Protein AF-A0A661R6X8-F1 (afdb_monomer)

Radius of gyration: 12.61 Å; Cα contacts (8 Å, |Δi|>4): 188; chains: 1; bounding box: 24×41×26 Å

pLDDT: mean 88.08, std 9.83, range [43.03, 95.69]

Secondary structure (DSSP, 8-state):
--S---EEEPSEEEEEE-SSSS-EEHHHHHTTTGGGEEEEEEEETTEEEEE-TTSTTTTHHHHHHHT-EE--EE-TT-EEEEEESSSEEE-

Nearest PDB structures (foldseek):
  8yp3-assembly3_C  TM=2.952E-01  e=4.442E-01  Spodoptera frugiperda
  1jv3-assembly1_A  TM=2.828E-01  e=4.174E-01  Homo sapiens
  1jvd-assembly1_A  TM=2.801E-01  e=6.061E-01  Homo sapiens
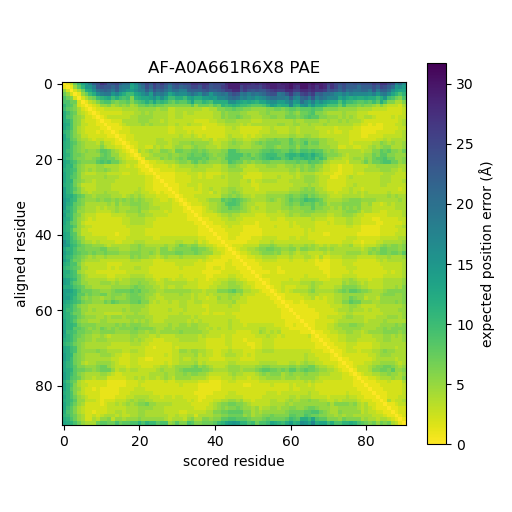  1jv3-assembly1_B  TM=2.834E-01  e=6.450E-01  Homo sapiens
  1jvd-assembly1_B  TM=2.840E-01  e=6.061E-01  Homo sapiens

Mean predicted aligned error: 4.86 Å

Solvent-accessible surface area (backbone atoms only — not comparable to full-atom values): 5107 Å² total; per-residue (Å²): 128,86,90,67,61,59,44,83,38,52,59,37,81,33,82,46,59,57,75,47,94,51,72,42,45,47,66,71,41,32,64,94,38,39,94,40,36,60,36,36,40,33,80,51,97,94,40,52,20,33,25,22,68,84,39,99,69,37,27,42,69,60,17,60,78,71,70,40,37,63,43,56,68,47,51,47,87,44,68,36,38,38,32,22,77,41,70,48,68,36,95

Foldseek 3Di:
DPPDQKDKDFAFKDKDFGPDQAKDFPCLQCVVPLVFWQKKWFDDPNFIAIAGSVDPVRCCVVCVVVVGHHRTMGHHPGIMMIHTNGIDMTD

Sequence (91 aa):
PPADASCLLIKGWNLTGLKVNQVKPVSELITNNQDQIISLWKWVNGKWSVYLPGEDDGGAAYSESKGFTVLENINPGEGFWVNATQQTTLD

Structure (mmCIF, N/CA/C/O backbone):
data_AF-A0A661R6X8-F1
#
_entry.id   AF-A0A661R6X8-F1
#
loop_
_atom_site.group_PDB
_atom_site.id
_atom_site.type_symbol
_atom_site.label_atom_id
_atom_site.label_alt_id
_atom_site.label_comp_id
_atom_site.label_asym_id
_atom_site.label_entity_id
_atom_site.label_seq_id
_atom_site.pdbx_PDB_ins_code
_atom_site.Cartn_x
_atom_site.Cartn_y
_atom_site.Cartn_z
_atom_site.occupancy
_atom_site.B_iso_or_equiv
_atom_site.auth_seq_id
_atom_site.auth_comp_id
_atom_site.a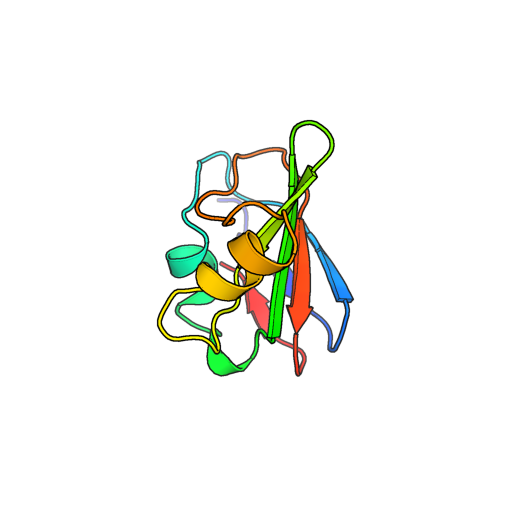uth_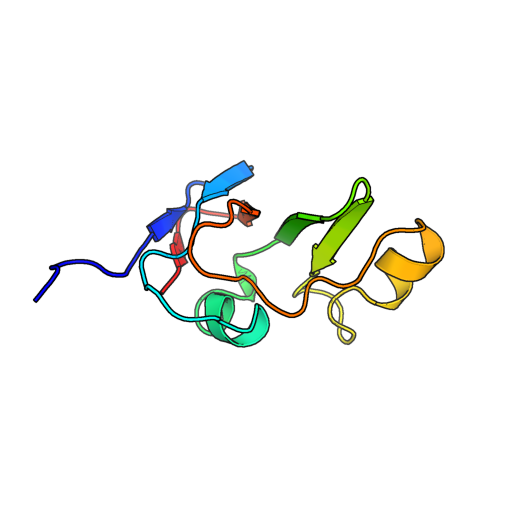asym_id
_atom_site.auth_atom_id
_atom_site.pdbx_PDB_model_num
ATOM 1 N N . PRO A 1 1 ? -5.025 28.277 -9.584 1.00 43.03 1 PRO A N 1
ATOM 2 C CA . PRO A 1 1 ? -4.740 27.078 -8.757 1.00 43.03 1 PRO A CA 1
ATOM 3 C C . PRO A 1 1 ? -5.695 25.929 -9.122 1.00 43.03 1 PRO A C 1
ATOM 5 O O . PRO A 1 1 ? -6.891 26.192 -9.225 1.00 43.03 1 PRO A O 1
ATOM 8 N N . PRO A 1 2 ? -5.224 24.692 -9.369 1.00 45.31 2 PRO A N 1
ATOM 9 C CA . PRO A 1 2 ? -6.147 23.567 -9.467 1.00 45.31 2 PRO A CA 1
ATOM 10 C C . PRO A 1 2 ? -6.809 23.390 -8.096 1.00 45.31 2 PRO A C 1
ATOM 12 O O . PRO A 1 2 ? -6.123 23.387 -7.078 1.00 45.31 2 PRO A O 1
ATOM 15 N N . ALA A 1 3 ? -8.139 23.353 -8.081 1.00 53.94 3 ALA A N 1
ATOM 16 C CA . ALA A 1 3 ? -8.947 23.555 -6.880 1.00 53.94 3 ALA A CA 1
ATOM 17 C C . ALA A 1 3 ? -9.040 22.334 -5.945 1.00 53.94 3 ALA A C 1
ATOM 19 O O . ALA A 1 3 ? -9.596 22.473 -4.868 1.00 53.94 3 ALA A O 1
ATOM 20 N N . ASP A 1 4 ? -8.486 21.175 -6.313 1.00 57.41 4 ASP A N 1
ATOM 21 C CA . ASP A 1 4 ? -8.478 19.990 -5.448 1.00 57.41 4 ASP A CA 1
ATOM 22 C C . ASP A 1 4 ? -7.354 19.027 -5.853 1.00 57.41 4 ASP A C 1
ATOM 24 O O . ASP A 1 4 ? -7.461 18.289 -6.839 1.00 57.41 4 ASP A O 1
ATOM 28 N N . ALA A 1 5 ? -6.255 19.044 -5.095 1.00 64.12 5 ALA A N 1
ATOM 29 C CA . ALA A 1 5 ? -5.225 18.004 -5.163 1.00 64.12 5 ALA A CA 1
ATOM 30 C C . ALA A 1 5 ? -5.678 16.700 -4.479 1.00 64.12 5 ALA A C 1
ATOM 32 O O . ALA A 1 5 ? -5.042 15.667 -4.667 1.00 64.12 5 ALA A O 1
ATOM 33 N N . SER A 1 6 ? -6.808 16.736 -3.764 1.00 70.88 6 SER A N 1
ATOM 34 C CA . SER A 1 6 ? -7.326 15.612 -2.999 1.00 70.88 6 SER A CA 1
ATOM 35 C C . SER A 1 6 ? -8.011 14.565 -3.893 1.00 70.88 6 SER A C 1
ATOM 37 O O . SER A 1 6 ? -8.712 14.895 -4.860 1.00 70.88 6 SER A O 1
ATOM 39 N N . CYS A 1 7 ? -7.818 13.276 -3.619 1.00 79.31 7 CYS A N 1
ATOM 40 C CA . CYS A 1 7 ? -8.541 12.181 -4.266 1.00 79.31 7 CYS A CA 1
ATOM 41 C C . CYS A 1 7 ? -9.482 11.499 -3.272 1.00 79.31 7 CYS A C 1
ATOM 43 O O . CYS A 1 7 ? -9.035 11.001 -2.243 1.00 79.31 7 CYS A O 1
ATOM 45 N N . LEU A 1 8 ? -10.777 11.453 -3.597 1.00 88.06 8 LEU A N 1
ATOM 46 C CA . LEU A 1 8 ? -11.763 10.740 -2.793 1.00 88.06 8 LEU A CA 1
ATOM 47 C C . LEU A 1 8 ? -11.581 9.229 -2.961 1.00 88.06 8 LEU A C 1
ATOM 49 O O . LEU A 1 8 ? -11.661 8.706 -4.072 1.00 88.06 8 LEU A O 1
ATOM 53 N N . LEU A 1 9 ? -11.404 8.538 -1.844 1.00 90.12 9 LEU A N 1
ATOM 54 C CA . LEU A 1 9 ? -11.449 7.090 -1.743 1.00 90.12 9 LEU A CA 1
ATOM 55 C C . LEU A 1 9 ? -12.781 6.676 -1.128 1.00 90.12 9 LEU A C 1
ATOM 57 O O . LEU A 1 9 ? -13.199 7.230 -0.112 1.00 90.12 9 LEU A O 1
ATOM 61 N N . ILE A 1 10 ? -13.433 5.677 -1.710 1.00 92.38 10 ILE A N 1
ATOM 62 C CA . ILE A 1 10 ? -14.572 4.994 -1.093 1.00 92.38 10 ILE A CA 1
ATOM 63 C C . ILE A 1 10 ? -14.093 3.796 -0.267 1.00 92.38 10 ILE A C 1
ATOM 65 O O . ILE A 1 10 ? -12.960 3.341 -0.399 1.00 92.38 10 ILE A O 1
ATOM 69 N N . LYS A 1 11 ? -14.972 3.242 0.569 1.00 93.88 11 LYS A N 1
ATOM 70 C CA . LYS A 1 11 ? -14.686 1.984 1.268 1.00 93.88 11 LYS A CA 1
ATOM 71 C C . LYS A 1 11 ? -14.379 0.862 0.263 1.00 93.88 11 LYS A C 1
ATOM 73 O O . LYS A 1 11 ? -15.161 0.631 -0.657 1.00 93.88 11 LYS A O 1
ATOM 78 N N . GLY A 1 12 ? -13.300 0.120 0.501 1.00 94.56 12 GLY A N 1
ATOM 79 C CA . GLY A 1 12 ? -12.830 -0.973 -0.348 1.00 94.56 12 GLY A CA 1
ATOM 80 C C . GLY A 1 12 ? -11.760 -0.532 -1.345 1.00 94.56 12 GLY A C 1
ATOM 81 O O . GLY A 1 12 ? -10.950 0.349 -1.059 1.00 94.56 12 GLY A O 1
ATOM 82 N N . TRP A 1 13 ? -11.737 -1.179 -2.511 1.00 94.94 13 TRP A N 1
ATOM 83 C CA . TRP A 1 13 ? -10.714 -0.972 -3.535 1.00 94.94 13 TRP A CA 1
ATOM 84 C C . TRP A 1 13 ? -10.993 0.246 -4.411 1.00 94.94 13 TRP A C 1
ATOM 86 O O . TRP A 1 13 ? -12.052 0.357 -5.026 1.00 94.94 13 TRP A O 1
ATOM 96 N N . ASN A 1 14 ? -9.990 1.109 -4.532 1.00 93.56 14 ASN A N 1
ATOM 97 C CA . ASN A 1 14 ? -10.002 2.301 -5.368 1.00 93.56 14 ASN A CA 1
ATOM 98 C C . ASN A 1 14 ? -8.782 2.280 -6.283 1.00 93.56 14 ASN A C 1
ATOM 100 O O . ASN A 1 14 ? -7.669 2.074 -5.803 1.00 93.56 14 ASN A O 1
ATOM 104 N N . LEU A 1 15 ? -8.979 2.529 -7.575 1.00 92.44 15 LEU A N 1
ATOM 105 C CA . LEU A 1 15 ? -7.884 2.803 -8.501 1.00 92.44 15 LEU A CA 1
ATOM 106 C C . LEU A 1 15 ? -7.727 4.315 -8.621 1.00 92.44 15 LEU A C 1
ATOM 108 O O . LEU A 1 15 ? -8.661 5.005 -9.029 1.00 92.44 15 LEU A O 1
ATOM 112 N N . THR A 1 16 ? -6.554 4.821 -8.267 1.00 90.25 16 THR A N 1
ATOM 113 C CA . THR A 1 16 ? -6.254 6.251 -8.298 1.00 90.25 16 THR A CA 1
ATOM 114 C C . THR A 1 16 ? -4.835 6.509 -8.810 1.00 90.25 16 THR A C 1
ATOM 116 O O . THR A 1 16 ? -4.091 5.579 -9.114 1.00 90.25 16 THR A O 1
ATOM 119 N N . GLY A 1 17 ? -4.480 7.778 -8.976 1.00 88.81 17 GLY A N 1
ATOM 120 C CA . GLY A 1 17 ? -3.168 8.244 -9.404 1.00 88.81 17 GLY A CA 1
ATOM 121 C C . GLY A 1 17 ? -2.840 9.577 -8.737 1.00 88.81 17 GLY A C 1
ATOM 122 O O . GLY A 1 17 ? -3.718 10.239 -8.177 1.00 88.81 17 GLY A O 1
ATOM 123 N N . LEU A 1 18 ? -1.573 9.986 -8.794 1.00 85.88 18 LEU A N 1
ATOM 124 C CA . LEU A 1 18 ? -1.175 11.278 -8.238 1.00 85.88 18 LEU A CA 1
ATOM 125 C C . LEU A 1 18 ? -1.809 12.417 -9.040 1.00 85.88 18 LEU A C 1
ATOM 127 O O . LEU A 1 18 ? -1.654 12.502 -10.258 1.00 85.88 18 LEU A O 1
ATOM 131 N N . LYS A 1 19 ? -2.484 13.330 -8.337 1.00 82.00 19 LYS A N 1
ATOM 132 C CA . LYS A 1 19 ? -3.010 14.577 -8.918 1.00 82.00 19 LYS A CA 1
ATOM 133 C C . LYS A 1 19 ? -1.956 15.679 -9.0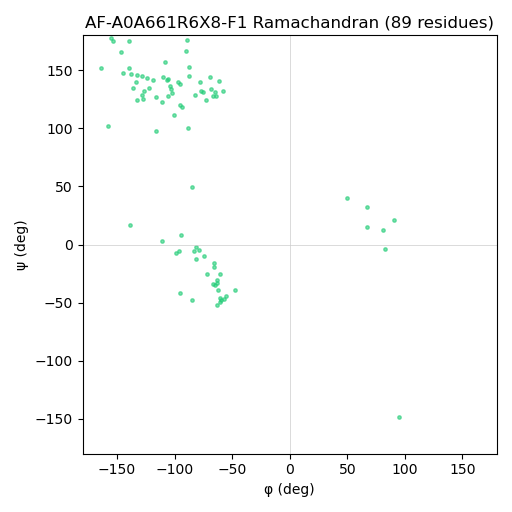35 1.00 82.00 19 LYS A C 1
ATOM 135 O O . LYS A 1 19 ? -2.235 16.757 -9.555 1.00 82.00 19 LYS A O 1
ATOM 140 N N . VAL A 1 20 ? -0.743 15.404 -8.566 1.00 80.50 20 VAL A N 1
ATOM 141 C CA . VAL A 1 20 ? 0.414 16.290 -8.659 1.00 80.50 20 VAL A CA 1
ATOM 142 C C . VAL A 1 20 ? 1.432 15.712 -9.633 1.00 80.50 20 VAL A C 1
ATOM 144 O O . VAL A 1 20 ? 1.630 14.502 -9.697 1.00 80.50 20 VAL A O 1
ATOM 147 N N . ASN A 1 21 ? 2.111 16.583 -10.379 1.00 82.88 21 ASN A N 1
ATOM 148 C CA . ASN A 1 21 ? 3.180 16.177 -11.293 1.00 82.88 21 ASN A CA 1
ATOM 149 C C . ASN A 1 21 ? 4.533 16.053 -10.564 1.00 82.88 21 ASN A C 1
ATOM 151 O O . ASN A 1 21 ? 5.517 16.674 -10.960 1.00 82.88 21 ASN A O 1
ATOM 155 N N . GLN A 1 22 ? 4.551 15.344 -9.435 1.00 85.44 22 GLN A N 1
ATOM 156 C CA . GLN A 1 22 ? 5.724 15.163 -8.576 1.00 85.44 22 GLN A CA 1
ATOM 157 C C . GLN A 1 22 ? 5.706 13.757 -7.977 1.00 85.44 22 GLN A C 1
ATOM 159 O O . GLN A 1 22 ? 4.632 13.210 -7.737 1.00 85.44 22 GLN A O 1
ATOM 164 N N . VAL A 1 23 ? 6.885 13.176 -7.752 1.00 87.44 23 VAL A N 1
ATOM 165 C CA . VAL A 1 23 ? 7.015 11.889 -7.054 1.00 87.44 23 VAL A CA 1
ATOM 166 C C . VAL A 1 23 ? 6.625 12.095 -5.594 1.00 87.44 23 VAL A C 1
ATOM 168 O O . VAL A 1 23 ? 7.076 13.061 -4.980 1.00 87.44 23 VAL A O 1
ATOM 171 N N . LYS A 1 24 ? 5.802 11.199 -5.046 1.00 88.81 24 LYS A N 1
ATOM 172 C CA . LYS A 1 24 ? 5.459 11.192 -3.620 1.00 88.81 24 LYS A CA 1
ATOM 173 C C . LYS A 1 24 ? 5.825 9.850 -2.985 1.00 88.81 24 LYS A C 1
ATOM 175 O O . LYS A 1 24 ? 5.490 8.808 -3.568 1.00 88.81 24 LYS A O 1
ATOM 180 N N . PRO A 1 25 ? 6.467 9.847 -1.805 1.00 91.12 25 PRO A N 1
ATOM 181 C CA . PRO A 1 25 ? 6.597 8.633 -1.023 1.00 91.12 25 PRO A CA 1
ATOM 182 C C . PRO A 1 25 ? 5.222 8.231 -0.478 1.00 91.12 25 PRO A C 1
ATOM 184 O O . PRO A 1 25 ? 4.382 9.069 -0.145 1.00 91.12 25 PRO A O 1
ATOM 187 N N . VAL A 1 26 ? 4.974 6.926 -0.417 1.00 89.75 26 VAL A N 1
ATOM 188 C CA . VAL A 1 26 ? 3.665 6.381 -0.037 1.00 89.75 26 VAL A CA 1
ATOM 189 C C . VAL A 1 26 ? 3.310 6.708 1.405 1.00 89.75 26 VAL A C 1
ATOM 191 O O . VAL A 1 26 ? 2.148 6.991 1.680 1.00 89.75 26 VAL A O 1
ATOM 194 N N . SER A 1 27 ? 4.300 6.74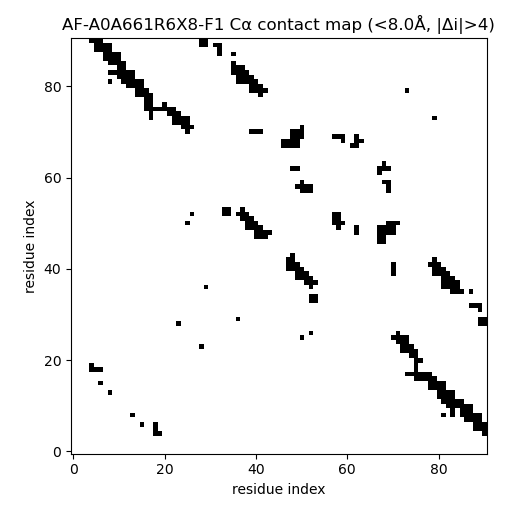0 2.295 1.00 87.31 27 SER A N 1
ATOM 195 C CA . SER A 1 27 ? 4.116 7.172 3.679 1.00 87.31 27 SER A CA 1
ATOM 196 C C . SER A 1 27 ? 3.543 8.588 3.758 1.00 87.31 27 SER A C 1
ATOM 198 O O . SER A 1 27 ? 2.549 8.786 4.443 1.00 87.31 27 SER A O 1
ATOM 200 N N . GLU A 1 28 ? 4.087 9.547 2.997 1.00 88.56 28 GLU A N 1
ATOM 201 C CA . GLU A 1 28 ? 3.582 10.929 2.977 1.00 88.56 28 GLU A CA 1
ATOM 202 C C . GLU A 1 28 ? 2.179 11.045 2.377 1.00 88.56 28 GLU A C 1
ATOM 204 O O . GLU A 1 28 ? 1.390 11.874 2.826 1.00 88.56 28 GLU A O 1
ATOM 209 N N . LEU A 1 29 ? 1.858 10.213 1.379 1.00 86.62 29 LEU A N 1
ATOM 210 C CA . LEU A 1 29 ? 0.553 10.208 0.712 1.00 86.62 29 LEU A CA 1
ATOM 211 C C . LEU A 1 29 ? -0.590 9.846 1.673 1.00 86.62 29 LEU A C 1
ATOM 213 O O . LEU A 1 29 ? -1.712 10.322 1.509 1.00 86.62 29 LEU A O 1
ATOM 217 N N . ILE A 1 30 ? -0.314 8.982 2.651 1.00 88.00 30 ILE A N 1
ATOM 218 C CA . ILE A 1 30 ? -1.327 8.448 3.565 1.00 88.00 30 ILE A CA 1
ATOM 219 C C . ILE A 1 30 ? -1.175 8.947 5.003 1.00 88.00 30 ILE A C 1
ATOM 221 O O . ILE A 1 30 ? -1.955 8.513 5.844 1.00 88.00 30 ILE A O 1
ATOM 225 N N . THR A 1 31 ? -0.223 9.837 5.309 1.00 86.25 31 THR A N 1
ATOM 226 C CA . THR A 1 31 ? 0.059 10.309 6.681 1.00 86.25 31 THR A CA 1
ATOM 227 C C . THR A 1 31 ? -1.202 10.720 7.448 1.00 86.25 31 THR A C 1
ATOM 229 O O . THR A 1 31 ? -1.334 10.419 8.630 1.00 86.25 31 THR A O 1
ATOM 232 N N . ASN A 1 32 ? -2.157 11.379 6.783 1.00 85.69 32 ASN A N 1
ATOM 233 C CA . ASN A 1 32 ? -3.386 11.875 7.413 1.00 85.69 32 ASN A CA 1
ATOM 234 C C . ASN A 1 32 ? -4.482 10.800 7.570 1.00 85.69 32 ASN A C 1
ATOM 236 O O . ASN A 1 32 ? -5.487 11.026 8.246 1.00 85.69 32 ASN A O 1
ATOM 240 N N . ASN A 1 33 ? -4.327 9.643 6.924 1.00 87.88 33 ASN A N 1
ATOM 241 C CA . ASN A 1 33 ? -5.380 8.641 6.750 1.00 87.88 33 ASN A CA 1
ATOM 242 C C . ASN A 1 33 ? -4.849 7.215 6.938 1.00 87.88 33 ASN A C 1
ATOM 244 O O . ASN A 1 33 ? -5.520 6.269 6.537 1.00 87.88 33 ASN A O 1
ATOM 248 N N . GLN A 1 34 ? -3.670 7.049 7.540 1.00 86.44 34 GLN A N 1
ATOM 249 C CA . GLN A 1 34 ? -2.958 5.776 7.633 1.00 86.44 34 GLN A CA 1
ATOM 250 C C . GLN A 1 34 ? -3.827 4.678 8.264 1.00 86.44 34 GLN A C 1
ATOM 252 O O . GLN A 1 34 ? -3.951 3.599 7.692 1.00 86.44 34 GLN A O 1
ATOM 257 N N . ASP A 1 35 ? -4.539 4.995 9.350 1.00 89.56 35 ASP A N 1
ATOM 258 C CA . ASP A 1 35 ? -5.469 4.079 10.038 1.00 89.56 35 ASP A CA 1
ATOM 259 C C . ASP A 1 35 ? -6.703 3.696 9.198 1.00 89.56 35 ASP A C 1
ATOM 261 O O . ASP A 1 35 ? -7.442 2.759 9.509 1.00 89.56 35 ASP A O 1
ATOM 265 N N . GLN A 1 36 ? -6.967 4.451 8.132 1.00 92.38 36 GLN A N 1
ATOM 266 C CA . GLN A 1 36 ? -8.093 4.254 7.224 1.00 92.38 36 GLN A CA 1
ATOM 267 C C . GLN A 1 36 ? -7.679 3.508 5.951 1.00 92.38 36 GLN A C 1
ATOM 269 O O . GLN A 1 36 ? -8.546 3.129 5.160 1.00 92.38 36 GLN A O 1
ATOM 274 N N . ILE A 1 37 ? -6.380 3.270 5.747 1.00 93.38 37 ILE A N 1
ATOM 275 C CA . ILE A 1 37 ? -5.848 2.522 4.612 1.00 93.38 37 ILE A CA 1
ATOM 276 C C . ILE A 1 37 ? -5.410 1.136 5.085 1.00 93.38 37 ILE A C 1
ATOM 278 O O . ILE A 1 37 ? -4.654 0.987 6.030 1.00 93.38 37 ILE A O 1
ATOM 282 N N . ILE A 1 38 ? -5.884 0.098 4.404 1.00 94.38 38 ILE A N 1
ATOM 283 C CA . ILE A 1 38 ? -5.515 -1.297 4.669 1.00 94.38 38 ILE A CA 1
ATOM 284 C C . ILE A 1 38 ? -4.218 -1.638 3.938 1.00 94.38 38 ILE A C 1
ATOM 286 O O . ILE A 1 38 ? -3.327 -2.273 4.489 1.00 94.38 38 ILE A O 1
ATOM 290 N N . SER A 1 39 ? -4.140 -1.276 2.656 1.00 94.38 39 SER A N 1
ATOM 291 C CA . SER A 1 39 ? -2.984 -1.577 1.810 1.00 94.38 39 SER A CA 1
ATOM 292 C C . SER A 1 39 ? -2.984 -0.735 0.540 1.00 94.38 39 SER A C 1
ATOM 294 O O . SER A 1 39 ? -4.048 -0.363 0.033 1.00 94.38 39 SER A O 1
ATOM 296 N N . LEU A 1 40 ? -1.790 -0.484 0.006 1.00 94.81 40 LEU A N 1
ATOM 297 C CA . LEU A 1 40 ? -1.583 0.130 -1.300 1.00 94.81 40 LEU A CA 1
ATOM 298 C C . LEU A 1 40 ? -0.825 -0.827 -2.209 1.00 94.81 40 LEU A C 1
ATOM 300 O O . LEU A 1 40 ? 0.093 -1.512 -1.767 1.00 94.81 40 LEU A O 1
ATOM 304 N N . TRP A 1 41 ? -1.207 -0.855 -3.481 1.00 95.69 41 TRP A N 1
ATOM 305 C CA . TRP A 1 41 ? -0.667 -1.782 -4.466 1.00 95.69 41 TRP A CA 1
ATOM 306 C C . TRP A 1 41 ? -0.368 -1.063 -5.773 1.00 95.69 41 TRP A C 1
ATOM 308 O O . TRP A 1 41 ? -1.194 -0.320 -6.297 1.00 95.69 41 TRP A O 1
ATOM 318 N N . LYS A 1 42 ? 0.797 -1.334 -6.352 1.00 94.25 42 LYS A N 1
ATOM 319 C CA . LYS A 1 42 ? 1.206 -0.809 -7.656 1.00 94.25 42 LYS A CA 1
ATOM 320 C C . LYS A 1 42 ? 1.783 -1.935 -8.494 1.00 94.25 42 LYS A C 1
ATOM 322 O O . LYS A 1 42 ? 2.511 -2.774 -7.979 1.00 94.25 42 LYS A O 1
ATOM 327 N N . TRP A 1 43 ? 1.479 -1.961 -9.784 1.00 92.38 43 TRP A N 1
ATOM 328 C CA . TRP A 1 43 ? 2.096 -2.920 -10.696 1.00 92.38 43 TRP A CA 1
ATOM 329 C C . TRP A 1 43 ? 3.326 -2.292 -11.347 1.00 92.38 43 TRP A C 1
ATOM 331 O O . TRP A 1 43 ? 3.207 -1.289 -12.048 1.00 92.38 43 TRP A O 1
ATOM 341 N N . VAL A 1 44 ? 4.504 -2.873 -11.117 1.00 88.38 44 VAL A N 1
ATOM 342 C CA . VAL A 1 44 ? 5.787 -2.355 -11.611 1.00 88.38 44 VAL A CA 1
ATOM 343 C C . VAL A 1 44 ? 6.578 -3.487 -12.240 1.00 88.38 44 VAL A C 1
ATOM 345 O O . VAL A 1 44 ? 6.844 -4.497 -11.596 1.00 88.38 44 VAL A O 1
ATOM 348 N N . ASN A 1 45 ? 6.979 -3.320 -13.503 1.00 86.25 45 ASN A N 1
ATOM 349 C CA . ASN A 1 45 ? 7.873 -4.247 -14.208 1.00 86.25 45 ASN A CA 1
ATOM 350 C C . ASN A 1 45 ? 7.458 -5.731 -14.105 1.00 86.25 45 ASN A C 1
ATOM 352 O O . ASN A 1 45 ? 8.299 -6.609 -13.932 1.00 86.25 45 ASN A O 1
ATOM 356 N N . GLY A 1 46 ? 6.154 -6.016 -14.196 1.00 88.81 46 GLY A N 1
ATOM 357 C CA . GLY A 1 46 ? 5.638 -7.389 -14.152 1.00 88.81 46 GLY A CA 1
ATOM 358 C C . GLY A 1 46 ? 5.491 -7.980 -12.746 1.00 88.81 46 GLY A C 1
ATOM 359 O O . GLY A 1 46 ? 5.303 -9.189 -12.617 1.00 88.81 46 GLY A O 1
ATOM 360 N N . LYS A 1 47 ? 5.584 -7.156 -11.697 1.00 93.19 47 LYS A N 1
ATOM 361 C CA . LYS A 1 47 ? 5.492 -7.578 -10.300 1.00 93.19 47 LYS A CA 1
ATOM 362 C C . LYS A 1 47 ? 4.652 -6.592 -9.485 1.00 93.19 47 LYS A C 1
ATOM 364 O O . LYS A 1 47 ? 4.648 -5.390 -9.744 1.00 93.19 47 LYS A O 1
ATOM 369 N N . TRP A 1 48 ? 3.930 -7.105 -8.490 1.00 94.12 48 TRP A N 1
ATOM 370 C CA . TRP A 1 48 ? 3.220 -6.262 -7.530 1.00 94.12 48 TRP A CA 1
ATOM 371 C C . TRP A 1 48 ? 4.202 -5.653 -6.532 1.00 94.12 48 TRP A C 1
ATOM 373 O O . TRP A 1 48 ? 5.011 -6.366 -5.937 1.00 94.12 48 TRP A O 1
ATOM 383 N N . SER A 1 49 ? 4.088 -4.344 -6.346 1.00 95.25 49 SER A N 1
ATOM 384 C CA . SER A 1 49 ? 4.658 -3.594 -5.238 1.00 95.25 49 SER A CA 1
ATOM 385 C C . SER A 1 49 ? 3.561 -3.295 -4.225 1.00 95.25 49 S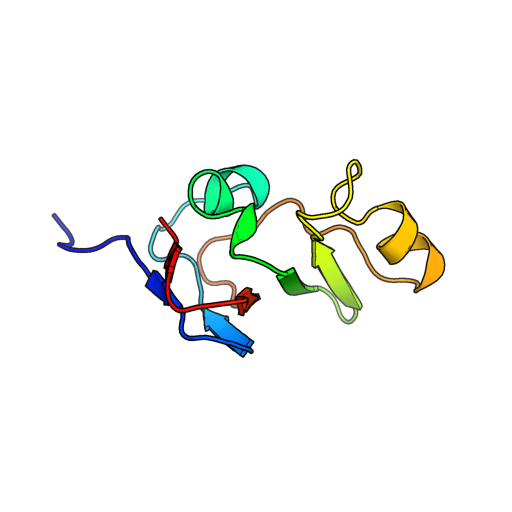ER A C 1
ATOM 387 O O . SER A 1 49 ? 2.508 -2.794 -4.623 1.00 95.25 49 SER A O 1
ATOM 389 N N . VAL A 1 50 ? 3.787 -3.574 -2.944 1.00 95.50 50 VAL A N 1
ATOM 390 C CA . VAL A 1 50 ? 2.786 -3.405 -1.883 1.00 95.50 50 VAL A CA 1
ATOM 391 C C . VAL A 1 50 ? 3.332 -2.579 -0.724 1.00 95.50 50 VAL A C 1
ATOM 393 O O . VAL A 1 50 ? 4.516 -2.653 -0.401 1.00 95.50 50 VAL A O 1
ATOM 396 N N . TYR A 1 51 ? 2.457 -1.781 -0.119 1.00 95.25 51 TYR A N 1
ATOM 397 C CA . TYR A 1 51 ? 2.705 -1.081 1.134 1.00 95.25 51 TYR A CA 1
ATOM 398 C C . TYR A 1 51 ? 1.561 -1.365 2.108 1.00 95.25 51 TYR A C 1
ATOM 400 O O . TYR A 1 51 ? 0.385 -1.213 1.754 1.00 95.25 51 TYR A O 1
ATOM 408 N N . LEU A 1 52 ? 1.907 -1.792 3.319 1.00 94.38 52 LEU A N 1
ATOM 409 C CA . LEU A 1 52 ? 0.974 -2.148 4.385 1.00 94.38 52 LEU A CA 1
ATOM 410 C C . LEU A 1 52 ? 1.167 -1.187 5.570 1.00 94.38 52 LEU A C 1
ATOM 412 O O . LEU A 1 52 ? 2.066 -1.404 6.374 1.00 94.38 52 LEU A O 1
ATOM 416 N N . PRO A 1 53 ? 0.340 -0.135 5.704 1.00 91.94 53 PRO A N 1
ATOM 417 C CA . PRO A 1 53 ? 0.479 0.855 6.778 1.00 91.94 53 PRO A CA 1
ATOM 418 C C . PRO A 1 53 ? 0.235 0.318 8.192 1.00 91.94 53 PRO A C 1
ATOM 420 O O . PRO A 1 53 ? 0.606 0.983 9.155 1.00 91.94 53 PRO A O 1
ATOM 423 N N . GLY A 1 54 ? -0.444 -0.826 8.311 1.00 88.94 54 GLY A N 1
ATOM 424 C CA . GLY A 1 54 ? -0.709 -1.488 9.589 1.00 88.94 5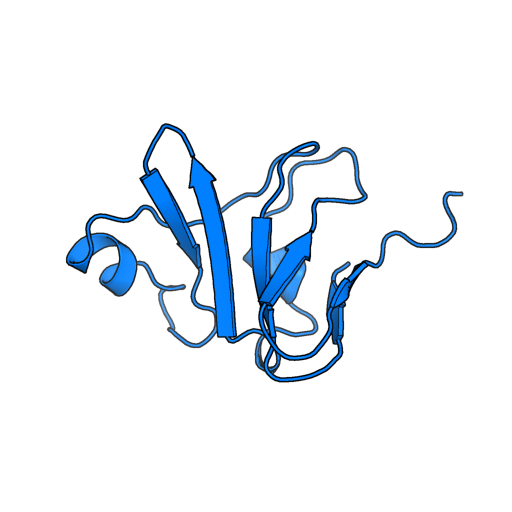4 GLY A CA 1
ATOM 425 C C . GLY A 1 54 ? 0.441 -2.365 10.088 1.00 88.94 54 GLY A C 1
ATOM 426 O O . GLY A 1 54 ? 0.347 -2.890 11.191 1.00 88.94 54 GLY A O 1
ATOM 427 N N . GLU A 1 55 ? 1.497 -2.535 9.290 1.00 89.56 55 GLU A N 1
ATOM 428 C CA . GLU A 1 55 ? 2.711 -3.255 9.672 1.00 89.56 55 GLU A CA 1
ATOM 429 C C . GLU A 1 55 ? 3.822 -2.239 9.972 1.00 89.56 55 GLU A C 1
ATOM 431 O O . GLU A 1 55 ? 4.026 -1.299 9.200 1.00 89.56 55 GLU A O 1
ATOM 436 N N . ASP A 1 56 ? 4.579 -2.443 11.054 1.00 87.69 56 ASP A N 1
ATOM 437 C CA . ASP A 1 56 ? 5.651 -1.520 11.472 1.00 87.69 56 ASP A CA 1
ATOM 438 C C . ASP A 1 56 ? 6.755 -1.356 10.407 1.00 87.69 56 ASP A C 1
ATOM 440 O O . ASP A 1 56 ? 7.433 -0.331 10.347 1.00 87.69 56 ASP A O 1
ATOM 444 N N . ASP A 1 57 ? 6.934 -2.362 9.546 1.00 90.06 57 ASP A N 1
ATOM 445 C CA . ASP A 1 57 ? 7.915 -2.377 8.458 1.00 90.06 57 ASP A CA 1
ATOM 446 C C . ASP A 1 57 ? 7.342 -1.921 7.100 1.00 90.06 57 ASP A C 1
ATOM 448 O O . ASP A 1 57 ? 7.995 -2.072 6.064 1.00 90.06 57 ASP A O 1
ATOM 452 N N . GLY A 1 58 ? 6.106 -1.406 7.074 1.00 87.75 58 GLY A N 1
ATOM 453 C CA . GLY A 1 58 ? 5.421 -0.992 5.847 1.00 87.75 58 GLY A CA 1
ATOM 454 C C . GLY A 1 58 ? 5.075 -2.147 4.899 1.00 87.75 58 GLY A C 1
ATOM 455 O O . GLY A 1 58 ? 4.760 -1.910 3.731 1.00 87.75 58 GLY A O 1
ATOM 456 N N . GLY A 1 59 ? 5.132 -3.400 5.361 1.00 91.88 59 GLY A N 1
ATOM 457 C CA . GLY A 1 59 ? 4.877 -4.599 4.566 1.00 91.88 59 GLY A CA 1
ATOM 458 C C . GLY A 1 59 ? 6.122 -5.183 3.895 1.00 91.88 59 GLY A C 1
ATOM 459 O O . GLY A 1 59 ? 5.987 -5.919 2.910 1.00 91.88 59 GLY A O 1
ATOM 460 N N . ALA A 1 60 ? 7.324 -4.879 4.391 1.00 91.94 60 ALA A N 1
ATOM 461 C CA . ALA A 1 60 ? 8.578 -5.401 3.849 1.00 91.94 60 ALA A CA 1
ATOM 462 C C . ALA A 1 60 ? 8.682 -6.930 3.972 1.00 91.94 60 ALA A C 1
ATOM 464 O O . ALA A 1 60 ? 8.855 -7.614 2.958 1.00 91.94 60 ALA A O 1
ATOM 465 N N . ALA A 1 61 ? 8.471 -7.482 5.168 1.00 93.25 61 ALA A N 1
ATOM 466 C CA . ALA A 1 61 ? 8.477 -8.924 5.414 1.00 93.25 61 ALA A CA 1
ATOM 467 C C . ALA A 1 61 ? 7.368 -9.641 4.626 1.00 93.25 61 ALA A C 1
ATOM 469 O O . ALA A 1 61 ? 7.583 -10.711 4.046 1.00 93.25 61 ALA A O 1
ATOM 470 N N . TYR A 1 62 ? 6.182 -9.026 4.535 1.00 93.00 62 TYR A N 1
ATOM 471 C CA . TYR A 1 62 ? 5.095 -9.537 3.700 1.00 93.00 62 TYR A CA 1
ATOM 472 C C . TYR A 1 62 ? 5.520 -9.612 2.229 1.00 93.00 62 TYR A C 1
ATOM 474 O O . TYR A 1 62 ? 5.353 -10.653 1.586 1.00 93.00 62 TYR A O 1
ATOM 482 N N . SER A 1 63 ? 6.115 -8.535 1.713 1.00 93.06 63 SER A N 1
ATOM 483 C CA . SER A 1 63 ? 6.569 -8.452 0.328 1.00 93.06 63 SER A CA 1
ATOM 484 C C . SER A 1 63 ? 7.621 -9.508 0.013 1.00 93.06 63 SER A C 1
ATOM 486 O O . SER A 1 63 ? 7.502 -10.207 -0.993 1.00 93.06 63 SER A O 1
ATOM 488 N N . GLU A 1 64 ? 8.609 -9.676 0.890 1.00 93.12 64 GLU A N 1
ATOM 489 C CA . GLU A 1 64 ? 9.658 -10.685 0.751 1.00 93.12 64 GLU A CA 1
ATOM 490 C C . GLU A 1 64 ? 9.070 -12.104 0.727 1.00 93.12 64 GLU A C 1
ATOM 492 O O . GLU A 1 64 ? 9.315 -12.861 -0.215 1.00 93.12 64 GLU A O 1
ATOM 497 N N . SER A 1 65 ? 8.204 -12.437 1.690 1.00 93.12 65 SER A N 1
ATOM 498 C CA . SER A 1 65 ? 7.609 -13.776 1.810 1.00 93.12 65 SER A CA 1
ATOM 499 C C . SER A 1 65 ? 6.734 -14.183 0.616 1.00 93.12 65 SER A C 1
ATOM 501 O O . SER A 1 65 ? 6.625 -15.367 0.292 1.00 93.12 65 SER A O 1
ATOM 503 N N . LYS A 1 66 ? 6.089 -13.211 -0.042 1.00 92.44 66 LYS A N 1
ATOM 504 C CA . LYS A 1 66 ? 5.205 -13.434 -1.197 1.00 92.44 66 LYS A CA 1
ATOM 505 C C . LYS A 1 66 ? 5.898 -13.238 -2.538 1.00 92.44 66 LYS A C 1
ATOM 507 O O . LYS A 1 66 ? 5.291 -13.495 -3.576 1.00 92.44 66 LYS A O 1
ATOM 512 N N . GLY A 1 67 ? 7.150 -12.786 -2.534 1.00 91.62 67 GLY A N 1
ATOM 513 C CA . GLY A 1 67 ? 7.853 -12.427 -3.754 1.00 91.62 67 GLY A CA 1
ATOM 514 C C . GLY A 1 67 ? 7.256 -11.196 -4.436 1.00 91.62 67 GLY A C 1
ATOM 515 O O . GLY A 1 67 ? 7.324 -11.117 -5.661 1.00 91.62 67 GLY A O 1
ATOM 516 N N . PHE A 1 68 ? 6.712 -10.244 -3.671 1.00 94.19 68 PHE A N 1
ATOM 517 C CA . PHE A 1 68 ? 6.362 -8.878 -4.086 1.00 94.19 68 PHE A CA 1
ATOM 518 C C . PHE A 1 68 ? 7.550 -7.925 -3.876 1.00 94.19 68 PHE A C 1
ATOM 520 O O . PHE A 1 68 ? 8.641 -8.348 -3.485 1.00 94.19 68 PHE A O 1
ATOM 527 N N . THR A 1 69 ? 7.408 -6.668 -4.283 1.00 93.62 69 THR A N 1
ATOM 528 C CA . THR A 1 69 ? 8.347 -5.593 -3.927 1.00 93.62 69 THR A CA 1
ATOM 529 C C . THR A 1 69 ? 7.690 -4.640 -2.936 1.00 93.62 69 THR A C 1
ATOM 531 O O . THR A 1 69 ? 6.467 -4.560 -2.867 1.00 93.62 69 THR A O 1
ATOM 534 N N . VAL A 1 70 ? 8.490 -3.914 -2.164 1.00 93.38 70 VAL A N 1
ATOM 535 C CA . VAL A 1 70 ? 7.961 -2.874 -1.276 1.00 93.38 70 VAL A CA 1
ATOM 536 C C . VAL A 1 70 ? 7.615 -1.646 -2.110 1.00 93.38 70 VAL A C 1
ATOM 538 O O . VAL A 1 70 ? 8.391 -1.226 -2.972 1.00 93.38 70 VAL A O 1
ATOM 541 N N . LEU A 1 71 ? 6.424 -1.092 -1.897 1.00 93.69 71 LEU A N 1
ATOM 542 C CA . LEU A 1 71 ? 5.992 0.137 -2.547 1.00 93.69 71 LEU A CA 1
ATOM 543 C C . LEU A 1 71 ? 6.420 1.345 -1.706 1.00 93.69 71 LEU A C 1
ATOM 545 O O . LEU A 1 71 ? 5.763 1.705 -0.738 1.00 93.69 71 LEU A O 1
ATOM 549 N N . GLU A 1 72 ? 7.509 1.990 -2.110 1.00 91.44 72 GLU A N 1
ATOM 550 C CA . GLU A 1 72 ? 8.030 3.171 -1.406 1.00 91.44 72 GLU A CA 1
ATOM 551 C C . GLU A 1 72 ? 7.550 4.482 -2.029 1.00 91.44 72 GLU A C 1
ATOM 553 O O . GLU A 1 72 ? 7.180 5.410 -1.319 1.00 91.44 72 GLU A O 1
ATOM 558 N N . ASN A 1 73 ? 7.538 4.554 -3.363 1.00 91.75 73 ASN A N 1
ATOM 559 C CA . ASN A 1 73 ? 7.295 5.785 -4.110 1.00 91.75 73 ASN A CA 1
ATOM 560 C C . ASN A 1 73 ? 6.268 5.576 -5.224 1.00 91.75 73 ASN A C 1
ATOM 562 O O . ASN A 1 73 ? 6.233 4.528 -5.886 1.00 91.75 73 ASN A O 1
ATOM 566 N N . ILE A 1 74 ? 5.473 6.610 -5.483 1.00 90.50 74 ILE A N 1
ATOM 567 C CA . ILE A 1 74 ? 4.567 6.693 -6.628 1.00 90.50 74 ILE A CA 1
ATOM 568 C C . ILE A 1 74 ? 5.041 7.847 -7.513 1.00 90.50 74 ILE A C 1
ATOM 570 O O . ILE A 1 74 ? 5.241 8.965 -7.037 1.00 90.50 74 ILE A O 1
ATOM 574 N N . ASN A 1 75 ? 5.249 7.568 -8.800 1.00 88.81 75 ASN A N 1
ATOM 575 C CA . ASN A 1 75 ? 5.626 8.583 -9.776 1.00 88.81 75 ASN A CA 1
ATOM 576 C C . ASN A 1 75 ? 4.373 9.246 -10.367 1.00 88.81 75 ASN A C 1
ATOM 578 O O . ASN A 1 75 ? 3.313 8.615 -10.459 1.00 88.81 75 ASN A O 1
ATOM 582 N N . PRO A 1 76 ? 4.471 10.508 -10.812 1.00 86.38 76 PRO A N 1
ATOM 583 C CA . PRO A 1 76 ? 3.372 11.147 -11.515 1.00 86.38 76 PRO A CA 1
ATOM 584 C C . PRO A 1 76 ? 3.041 10.388 -12.806 1.00 86.38 76 PRO A C 1
ATOM 586 O O . PRO A 1 76 ? 3.930 9.916 -13.513 1.00 86.38 76 PRO A O 1
ATOM 589 N N . GLY A 1 77 ? 1.748 10.266 -13.107 1.00 84.19 77 GLY A N 1
ATOM 590 C CA . GLY A 1 77 ? 1.256 9.499 -14.257 1.00 84.19 77 GLY A CA 1
ATOM 591 C C . GLY A 1 77 ? 1.118 7.989 -14.019 1.00 84.19 77 GLY A C 1
ATOM 592 O O . GLY A 1 77 ? 0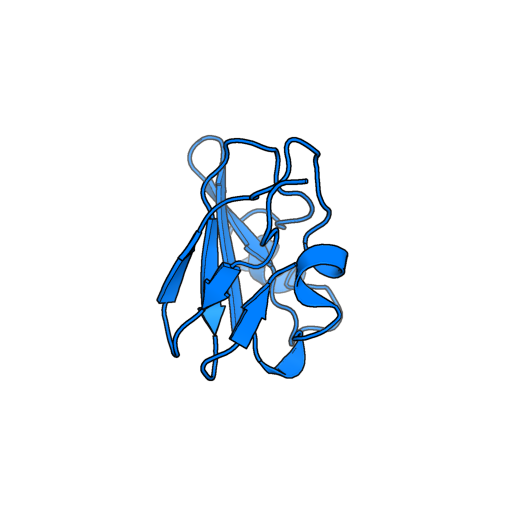.608 7.295 -14.896 1.00 84.19 77 GLY A O 1
ATOM 593 N N . GLU A 1 78 ? 1.509 7.473 -12.850 1.00 88.44 78 GLU A N 1
ATOM 594 C CA . GLU A 1 78 ? 1.259 6.080 -12.469 1.00 88.44 78 GLU A CA 1
ATOM 595 C C . GLU A 1 78 ? -0.111 5.909 -11.796 1.00 88.44 78 GLU A C 1
ATOM 597 O O . GLU A 1 78 ? -0.571 6.767 -11.038 1.00 88.44 78 GLU A O 1
ATOM 602 N N . GLY A 1 79 ? -0.745 4.762 -12.055 1.00 90.25 79 GLY A N 1
ATOM 603 C CA . GLY A 1 79 ? -1.936 4.311 -11.342 1.00 90.25 79 GLY A CA 1
ATOM 604 C C . GLY A 1 79 ? -1.577 3.323 -10.234 1.00 90.25 79 GLY A C 1
ATOM 605 O O . GLY A 1 79 ? -0.738 2.441 -10.425 1.00 90.25 79 GLY A O 1
ATOM 606 N N . PHE A 1 80 ? -2.234 3.446 -9.088 1.00 94.06 80 PHE A N 1
ATOM 607 C CA . PHE A 1 80 ? -2.083 2.552 -7.947 1.00 94.06 80 PHE A CA 1
ATOM 608 C C . PHE A 1 80 ? -3.441 2.267 -7.304 1.00 94.06 80 PHE A C 1
ATOM 610 O O . PHE A 1 80 ? -4.386 3.055 -7.369 1.00 94.06 80 PHE A O 1
ATOM 617 N N . TRP A 1 81 ? -3.535 1.094 -6.698 1.00 95.06 81 TRP A N 1
ATOM 618 C CA . TRP A 1 81 ? -4.709 0.632 -5.985 1.00 95.06 81 TRP A CA 1
ATOM 619 C C . TRP A 1 81 ? -4.577 0.938 -4.504 1.00 95.06 81 TRP A C 1
ATOM 621 O O . TRP A 1 81 ? -3.527 0.714 -3.905 1.00 95.06 81 TRP A O 1
ATOM 631 N N . VAL A 1 82 ? -5.669 1.397 -3.908 1.00 94.50 82 VAL A N 1
ATOM 632 C CA . VAL A 1 82 ? -5.765 1.685 -2.481 1.00 94.50 82 VAL A CA 1
ATOM 633 C C . VAL A 1 82 ? -6.976 0.964 -1.927 1.00 94.50 82 VAL A C 1
ATOM 635 O O . VAL A 1 82 ? -8.089 1.128 -2.432 1.00 94.50 82 VAL A O 1
ATOM 638 N N . ASN A 1 83 ? -6.760 0.158 -0.895 1.00 95.19 83 ASN A N 1
ATOM 639 C CA . ASN A 1 83 ? -7.835 -0.484 -0.160 1.00 95.19 83 ASN A CA 1
ATOM 640 C C . ASN A 1 83 ? -8.093 0.301 1.127 1.00 95.19 83 ASN A C 1
ATOM 642 O O . ASN A 1 83 ? -7.239 0.301 2.011 1.00 95.19 83 ASN A O 1
ATOM 646 N N . ALA A 1 84 ? -9.238 0.971 1.224 1.00 94.62 84 ALA A N 1
ATOM 647 C CA . ALA A 1 84 ? -9.601 1.794 2.374 1.00 94.62 84 ALA A CA 1
ATOM 648 C C . ALA A 1 84 ? -10.673 1.114 3.241 1.00 94.62 84 ALA A C 1
ATOM 650 O O . ALA A 1 84 ? -11.609 0.491 2.733 1.00 94.62 84 ALA A O 1
ATOM 651 N N . THR A 1 85 ? -10.580 1.257 4.563 1.00 93.94 85 THR A N 1
ATOM 652 C CA . THR A 1 85 ? -11.575 0.724 5.513 1.00 93.94 85 THR A CA 1
ATOM 653 C C . THR A 1 85 ? -12.895 1.499 5.468 1.00 93.94 85 THR A C 1
ATOM 655 O O . THR A 1 85 ? -13.958 0.945 5.770 1.00 93.94 85 THR A O 1
ATOM 658 N N . GLN A 1 86 ? -12.840 2.763 5.045 1.00 92.44 86 GLN A N 1
ATOM 659 C CA . GLN A 1 86 ? -13.95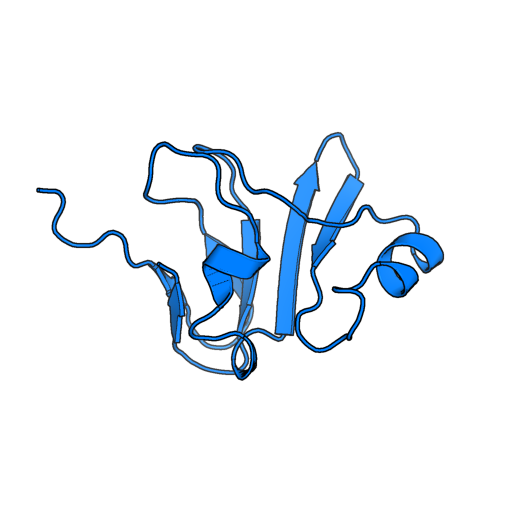7 3.698 4.967 1.00 92.44 86 GLN A CA 1
ATOM 660 C C . GLN A 1 86 ? -13.712 4.765 3.892 1.00 92.44 86 GLN A C 1
ATOM 662 O O . GLN A 1 86 ? -12.649 4.807 3.277 1.00 92.44 86 GLN A O 1
ATOM 667 N N . GLN A 1 87 ? -14.705 5.625 3.659 1.00 91.88 87 GLN A N 1
ATOM 668 C CA . GLN A 1 87 ? -14.527 6.770 2.772 1.00 91.88 87 GLN A CA 1
ATOM 669 C C . GLN A 1 87 ? -13.502 7.742 3.368 1.00 91.88 87 GLN A C 1
ATOM 671 O O . GLN A 1 87 ? -13.605 8.099 4.541 1.00 91.88 87 GLN A O 1
ATOM 676 N N . THR A 1 88 ? -12.534 8.172 2.563 1.00 90.25 88 THR A N 1
ATOM 677 C CA . THR A 1 88 ? -11.450 9.056 2.999 1.00 90.25 88 THR A CA 1
ATOM 678 C C . THR A 1 88 ? -10.877 9.853 1.824 1.00 90.25 88 THR A C 1
ATOM 680 O O . THR A 1 88 ? -11.332 9.687 0.693 1.00 90.25 88 THR A O 1
ATOM 683 N N . THR A 1 89 ? -9.913 10.739 2.061 1.00 86.62 89 THR A N 1
ATOM 684 C CA . THR A 1 89 ? -9.240 11.518 1.009 1.00 86.62 89 THR A CA 1
ATOM 685 C C . THR A 1 89 ? -7.731 11.305 1.059 1.00 86.62 89 THR A C 1
ATOM 687 O O . THR A 1 89 ? -7.180 11.178 2.143 1.00 86.62 89 THR A O 1
ATOM 690 N N . LEU A 1 90 ? -7.078 11.255 -0.103 1.00 82.38 90 LEU A N 1
ATOM 691 C CA . LEU A 1 90 ? -5.614 11.287 -0.237 1.00 82.38 90 LEU A CA 1
ATOM 692 C C . LEU A 1 90 ? -5.165 12.642 -0.769 1.00 82.38 90 LEU A C 1
ATOM 694 O O . LEU A 1 90 ? -5.815 13.144 -1.684 1.00 82.38 90 LEU A O 1
ATOM 698 N N . ASP A 1 91 ? -4.047 13.167 -0.269 1.00 72.06 91 ASP A N 1
ATOM 699 C CA . ASP A 1 91 ? -3.506 14.495 -0.610 1.00 72.06 91 ASP A CA 1
ATOM 700 C C . ASP A 1 91 ? -2.189 14.442 -1.401 1.00 72.06 91 ASP A C 1
ATOM 702 O O . ASP A 1 91 ? -1.320 13.585 -1.130 1.00 72.06 91 ASP A O 1
#